Protein AF-A0A368FVY7-F1 (afdb_monomer_lite)

Foldseek 3Di:
DDDPDDDDPPDDPDPPVNVVVVVVVVVVVVLVVLQVPFDKDKWFWADPCNLVDLPLFFTATDDDPVRLPDQFSWKKKKWKFADPDFAPDWDKWKKWKFFQAPVSDTHDTQWIDIDTGRHIDIDITTGDSVVVSCCRPPGNTRGMDIAIDDPNDGRTDGNSRCPDPPDRRMMMITTD

Sequence (176 aa):
MGMEEPPKVDHIDIPPSAIEQMIEGMEEQDDKLDEDAAEKTFIMAVDPSDGFDRETLVARFPVSMTTMLRKVAKAYLHVYLYVEEALPEPETVEVVVHERRLNGDVGDAVATKTVTLQRSTKVVVPLKSSDVERWWRSDPILGLYVVAMLNGQNIAVHPQEDRHARHVSLFFSLFL

Secondary structure (DSSP, 8-state):
---SSPPP-S-----HHHHHHHHHHHHHHHHHHHHHHSPEEEEE-B-TTTTS-SSS--BB----HHHHTS--SEEEEEEEEP-SS--SS-EEEEEEEEEE-TTS-EEEEEEEEEEEESS-EEEEEEE-HHHHHHHHHTS--SEEEEEEEETTEE-BPPGGG--STTS--EEEEEE-

pLDDT: mean 86.57, std 13.44, range [45.56, 98.56]

Structure (mmCIF, N/CA/C/O backbone):
data_AF-A0A368FVY7-F1
#
_entry.id   AF-A0A368FVY7-F1
#
loop_
_atom_site.group_PDB
_atom_site.id
_atom_site.type_symbol
_atom_site.label_atom_id
_atom_site.label_alt_id
_atom_site.label_comp_id
_atom_site.label_asym_id
_atom_site.label_entity_id
_atom_site.label_seq_id
_atom_site.pdbx_PDB_ins_code
_atom_site.Cartn_x
_atom_site.Cartn_y
_atom_site.Cartn_z
_atom_site.occupancy
_atom_site.B_iso_or_equiv
_atom_site.auth_seq_id
_atom_site.auth_comp_id
_atom_site.auth_asym_id
_atom_site.auth_atom_id
_atom_site.pdbx_PDB_model_num
ATOM 1 N N . MET A 1 1 ? 47.005 2.605 7.605 1.00 49.72 1 MET A N 1
ATOM 2 C CA . MET A 1 1 ? 47.742 1.782 8.587 1.00 49.72 1 MET A CA 1
ATOM 3 C C . MET A 1 1 ? 49.180 1.677 8.109 1.00 49.72 1 MET A C 1
ATOM 5 O O . MET A 1 1 ? 49.373 1.329 6.954 1.00 49.72 1 MET A O 1
ATOM 9 N N . GLY A 1 2 ? 50.159 2.066 8.927 1.00 53.94 2 GLY A N 1
ATOM 10 C CA . GLY A 1 2 ? 51.579 1.962 8.579 1.00 53.94 2 GLY A CA 1
ATOM 11 C C . GLY A 1 2 ? 52.127 0.609 9.012 1.00 53.94 2 GLY A C 1
ATOM 12 O O . GLY A 1 2 ? 52.503 0.462 10.169 1.00 53.94 2 GLY A O 1
ATOM 13 N N . MET A 1 3 ? 52.121 -0.372 8.112 1.00 69.50 3 MET A N 1
ATOM 14 C CA . MET A 1 3 ? 52.785 -1.661 8.324 1.00 69.50 3 MET A CA 1
ATOM 15 C C . MET A 1 3 ? 53.871 -1.836 7.262 1.00 69.50 3 MET A C 1
ATOM 17 O O . MET A 1 3 ? 53.625 -1.546 6.092 1.00 69.50 3 MET A O 1
ATOM 21 N N . GLU A 1 4 ? 55.062 -2.269 7.681 1.00 71.31 4 GLU A N 1
ATOM 22 C CA . GLU A 1 4 ? 56.230 -2.437 6.801 1.00 71.31 4 GLU A CA 1
ATOM 23 C C . GLU A 1 4 ? 56.161 -3.716 5.953 1.00 71.31 4 GLU A C 1
ATOM 25 O O . GLU A 1 4 ? 56.689 -3.739 4.846 1.00 71.31 4 GLU A O 1
ATOM 30 N N . GLU A 1 5 ? 55.449 -4.747 6.414 1.00 73.00 5 GLU A N 1
ATOM 31 C CA . GLU A 1 5 ? 55.204 -5.979 5.660 1.00 73.00 5 GLU A CA 1
ATOM 32 C C . GLU A 1 5 ? 53.756 -6.457 5.866 1.00 73.00 5 GLU A C 1
ATOM 34 O O . GLU A 1 5 ? 53.184 -6.246 6.943 1.00 73.00 5 GLU A O 1
ATOM 39 N N . PRO A 1 6 ? 53.131 -7.082 4.848 1.00 71.38 6 PRO A N 1
ATOM 40 C CA . PRO A 1 6 ? 51.794 -7.642 4.985 1.00 71.38 6 PRO A CA 1
ATOM 41 C C . PRO A 1 6 ? 51.774 -8.775 6.027 1.00 71.38 6 PRO A C 1
ATOM 43 O O . PRO A 1 6 ? 52.750 -9.522 6.152 1.00 71.38 6 PRO A O 1
ATOM 46 N N . PRO A 1 7 ? 50.668 -8.934 6.777 1.00 70.38 7 PRO A N 1
ATOM 47 C CA . PRO A 1 7 ? 50.555 -9.983 7.780 1.00 70.38 7 PRO A CA 1
ATOM 48 C C . PRO A 1 7 ? 50.659 -11.369 7.131 1.00 70.38 7 PRO A C 1
ATOM 50 O O . PRO A 1 7 ? 50.081 -11.620 6.074 1.00 70.38 7 PRO A O 1
ATOM 53 N N . LYS A 1 8 ? 51.392 -12.278 7.779 1.00 70.31 8 LYS A N 1
ATOM 54 C CA . LYS A 1 8 ? 51.496 -13.680 7.354 1.00 70.31 8 LYS A CA 1
ATOM 55 C C . LYS A 1 8 ? 50.195 -14.410 7.686 1.00 70.31 8 LYS A C 1
ATOM 57 O O . LYS A 1 8 ? 49.789 -14.437 8.845 1.00 70.31 8 LYS A O 1
ATOM 62 N N . VAL A 1 9 ? 49.548 -14.979 6.671 1.00 65.88 9 VAL A N 1
ATOM 63 C CA . VAL A 1 9 ? 48.242 -15.648 6.782 1.00 65.88 9 VAL A CA 1
ATOM 64 C C . VAL A 1 9 ? 48.441 -17.155 6.654 1.00 65.88 9 VAL A C 1
ATOM 66 O O . VAL A 1 9 ? 48.134 -17.743 5.622 1.00 65.88 9 VAL A O 1
ATOM 69 N N . ASP A 1 10 ? 48.992 -17.773 7.695 1.00 67.94 10 ASP A N 1
ATOM 70 C CA . ASP A 1 10 ? 49.258 -19.217 7.679 1.00 67.94 10 ASP A CA 1
ATOM 71 C C . ASP A 1 10 ? 48.141 -20.002 8.393 1.00 67.94 10 ASP A C 1
ATOM 73 O O . ASP A 1 10 ? 47.784 -21.088 7.948 1.00 67.94 10 ASP A O 1
ATOM 77 N N . HIS A 1 11 ? 47.514 -19.421 9.428 1.00 58.50 11 HIS A N 1
ATOM 78 C CA . HIS A 1 11 ? 46.314 -19.943 10.094 1.00 58.50 11 HIS A CA 1
ATOM 79 C C . HIS A 1 11 ? 45.489 -18.801 10.708 1.00 58.50 11 HIS A C 1
ATOM 81 O O . HIS A 1 11 ? 46.031 -17.924 11.379 1.00 58.50 11 HIS A O 1
ATOM 87 N N . ILE A 1 12 ? 44.177 -18.806 10.463 1.00 65.56 12 ILE A N 1
ATOM 88 C CA . ILE A 1 12 ? 43.223 -17.832 11.002 1.00 65.56 12 ILE A CA 1
ATOM 89 C C . ILE A 1 12 ? 42.384 -18.545 12.072 1.00 65.56 12 ILE A C 1
ATOM 91 O O . ILE A 1 12 ? 41.469 -19.294 11.737 1.00 65.56 12 ILE A O 1
ATOM 95 N N . ASP A 1 13 ? 42.685 -18.307 13.350 1.00 68.75 13 ASP A N 1
ATOM 96 C CA . ASP A 1 13 ? 41.908 -18.815 14.494 1.00 68.75 13 ASP A CA 1
ATOM 97 C C . ASP A 1 13 ? 40.683 -17.923 14.761 1.00 68.75 13 ASP A C 1
ATOM 99 O O . ASP A 1 13 ? 40.528 -17.337 15.834 1.00 68.75 13 ASP A O 1
ATOM 103 N N . ILE A 1 14 ? 39.815 -17.767 13.759 1.00 69.06 14 ILE A N 1
ATOM 104 C CA . ILE A 1 14 ? 38.541 -17.058 13.924 1.00 69.06 14 ILE A CA 1
ATOM 105 C C . ILE A 1 14 ? 37.423 -18.105 13.975 1.00 69.06 14 ILE A C 1
ATOM 107 O O . ILE A 1 14 ? 37.266 -18.874 13.023 1.00 69.06 14 ILE A O 1
ATOM 111 N N . PRO A 1 15 ? 36.636 -18.170 15.066 1.00 77.88 15 PRO A N 1
ATOM 112 C CA . PRO A 1 15 ? 35.517 -19.096 15.141 1.00 77.88 15 PRO A CA 1
ATOM 113 C C . PRO A 1 15 ? 34.460 -18.725 14.086 1.00 77.88 15 PRO A C 1
ATOM 115 O O . PRO A 1 15 ? 34.217 -17.534 13.879 1.00 77.88 15 PRO A O 1
ATOM 118 N N . PRO A 1 16 ? 33.783 -19.702 13.455 1.00 76.19 16 PRO A N 1
ATOM 119 C CA . PRO A 1 16 ? 32.805 -19.438 12.394 1.00 76.19 16 PRO A CA 1
ATOM 120 C C . PRO A 1 16 ? 31.732 -18.405 12.771 1.00 76.19 16 PRO A C 1
ATOM 122 O O . PRO A 1 16 ? 31.417 -17.528 11.976 1.00 76.19 16 PRO A O 1
ATOM 125 N N . SER A 1 17 ? 31.265 -18.422 14.022 1.00 76.31 17 SER A N 1
ATOM 126 C CA . SER A 1 17 ? 30.283 -17.460 14.537 1.00 76.31 17 SER A CA 1
ATOM 127 C C . SER A 1 17 ? 30.789 -16.014 14.574 1.00 76.31 17 SER A C 1
ATOM 129 O O . SER A 1 17 ? 30.001 -15.084 14.455 1.00 76.31 17 SER A O 1
ATOM 131 N N . ALA A 1 18 ? 32.095 -15.799 14.757 1.00 77.00 18 ALA A N 1
ATOM 132 C CA . ALA A 1 18 ? 32.674 -14.458 14.705 1.00 77.00 18 ALA A CA 1
ATOM 133 C C . ALA A 1 18 ? 32.793 -13.961 13.259 1.00 77.00 18 ALA A C 1
ATOM 135 O O . ALA A 1 18 ? 32.629 -12.771 13.020 1.00 77.00 18 ALA A O 1
ATOM 136 N N . ILE A 1 19 ? 33.020 -14.860 12.294 1.00 76.94 19 ILE A N 1
ATOM 137 C CA . ILE A 1 19 ? 33.000 -14.517 10.866 1.00 76.94 19 ILE A CA 1
ATOM 138 C C . ILE A 1 19 ? 31.584 -14.099 10.455 1.00 76.94 19 ILE A C 1
ATOM 140 O O . ILE A 1 19 ? 31.423 -13.060 9.826 1.00 76.94 19 ILE A O 1
ATOM 144 N N . GLU A 1 20 ? 30.565 -14.862 10.860 1.00 74.06 20 GLU A N 1
ATOM 145 C CA . GLU A 1 20 ? 29.155 -14.546 10.590 1.00 74.06 20 GLU A CA 1
ATOM 146 C C . GLU A 1 20 ? 28.754 -13.181 11.166 1.00 74.06 20 GLU A C 1
ATOM 148 O O . GLU A 1 20 ? 28.239 -12.347 10.431 1.00 74.06 20 GLU A O 1
ATOM 153 N N . GLN A 1 21 ? 29.086 -12.901 12.431 1.00 72.12 21 GLN A N 1
ATOM 154 C CA . GLN A 1 21 ? 28.804 -11.602 13.059 1.00 72.12 21 GLN A CA 1
ATOM 155 C C . GLN A 1 21 ? 29.534 -10.432 12.387 1.00 72.12 21 GLN A C 1
ATOM 157 O O . GLN A 1 21 ? 29.014 -9.319 12.342 1.00 72.12 21 GLN A O 1
ATOM 162 N N . MET A 1 22 ? 30.752 -10.657 11.884 1.00 72.56 22 MET A N 1
ATOM 163 C CA . MET A 1 22 ? 31.496 -9.630 11.153 1.00 72.56 22 MET A CA 1
ATOM 164 C C . MET A 1 22 ? 30.875 -9.354 9.783 1.00 72.56 22 MET A C 1
ATOM 166 O O . MET A 1 22 ? 30.788 -8.194 9.400 1.00 72.56 22 MET A O 1
ATOM 170 N N . ILE A 1 23 ? 30.429 -10.392 9.069 1.00 74.75 23 ILE A N 1
ATOM 171 C CA . ILE A 1 23 ? 29.732 -10.242 7.785 1.00 74.75 23 ILE A CA 1
ATOM 172 C C . ILE A 1 23 ? 28.396 -9.523 7.996 1.00 74.75 23 ILE A C 1
ATOM 174 O O . ILE A 1 23 ? 28.154 -8.517 7.342 1.00 74.75 23 ILE A O 1
ATOM 178 N N . GLU A 1 24 ? 27.586 -9.970 8.959 1.00 70.69 24 GLU A N 1
ATOM 179 C CA . GLU A 1 24 ? 26.294 -9.354 9.296 1.00 70.69 24 GLU A CA 1
ATOM 180 C C . GLU A 1 24 ? 26.468 -7.880 9.701 1.00 70.69 24 GLU A C 1
ATOM 182 O O . GLU A 1 24 ? 25.770 -7.004 9.199 1.00 70.69 24 GLU A O 1
ATOM 187 N N . GLY A 1 25 ? 27.476 -7.567 10.523 1.00 64.50 25 GLY A N 1
ATOM 188 C CA . GLY A 1 25 ? 27.785 -6.186 10.901 1.00 64.50 25 GLY A CA 1
ATOM 189 C C . GLY A 1 25 ? 28.263 -5.303 9.740 1.00 64.50 25 GLY A C 1
ATOM 190 O O . GLY A 1 25 ? 28.040 -4.093 9.772 1.00 64.50 25 GLY A O 1
ATOM 191 N N . MET A 1 26 ? 28.907 -5.878 8.719 1.00 65.62 26 MET A N 1
ATOM 192 C CA . MET A 1 26 ? 29.295 -5.159 7.498 1.00 65.62 26 MET A CA 1
ATOM 193 C C . MET A 1 26 ? 28.092 -4.939 6.576 1.00 65.62 26 MET A C 1
ATOM 195 O O . MET A 1 26 ? 27.931 -3.833 6.072 1.00 65.62 26 MET A O 1
ATOM 199 N N . GLU A 1 27 ? 27.217 -5.935 6.421 1.00 64.00 27 GLU A N 1
ATOM 200 C CA . GLU A 1 27 ? 25.963 -5.810 5.666 1.00 64.00 27 GLU A CA 1
ATOM 201 C C . GLU A 1 27 ? 25.045 -4.739 6.277 1.00 64.00 27 GLU A C 1
ATOM 203 O O . GLU A 1 27 ? 24.553 -3.871 5.561 1.00 64.00 27 GLU A O 1
ATOM 208 N N . GLU A 1 28 ? 24.889 -4.710 7.607 1.00 61.22 28 GLU A N 1
ATOM 209 C CA . GLU A 1 28 ? 24.117 -3.666 8.298 1.00 61.22 28 GLU A CA 1
ATOM 210 C C . GLU A 1 28 ? 24.711 -2.256 8.129 1.00 61.22 28 GLU A C 1
ATOM 212 O O . GLU A 1 28 ? 23.984 -1.255 8.156 1.00 61.22 28 GLU A O 1
ATOM 217 N N . GLN A 1 29 ? 26.038 -2.151 8.014 1.00 56.69 29 GLN A N 1
ATOM 218 C CA . GLN A 1 29 ? 26.734 -0.878 7.851 1.00 56.69 29 GLN A CA 1
ATOM 219 C C . GLN A 1 29 ? 26.663 -0.377 6.402 1.00 56.69 29 GLN A C 1
ATOM 221 O O . GLN A 1 29 ? 26.421 0.814 6.197 1.00 56.69 29 GLN A O 1
ATOM 226 N N . ASP A 1 30 ? 26.802 -1.271 5.424 1.00 60.12 30 ASP A N 1
ATOM 227 C CA . ASP A 1 30 ? 26.613 -0.975 4.001 1.00 60.12 30 ASP A CA 1
ATOM 228 C C . ASP A 1 30 ? 25.154 -0.588 3.709 1.00 60.12 30 ASP A C 1
ATOM 230 O O . ASP A 1 30 ? 24.913 0.439 3.077 1.00 60.12 30 ASP A O 1
ATOM 234 N N . ASP A 1 31 ? 24.174 -1.298 4.278 1.00 60.34 31 ASP A N 1
ATOM 235 C CA . ASP A 1 31 ? 22.747 -0.964 4.152 1.00 60.34 31 ASP A CA 1
ATOM 236 C C . ASP A 1 31 ? 22.411 0.437 4.689 1.00 60.34 31 ASP A C 1
ATOM 238 O O . ASP A 1 31 ? 21.510 1.106 4.170 1.00 60.34 31 ASP A O 1
ATOM 242 N N . LYS A 1 32 ? 23.109 0.888 5.740 1.00 60.66 32 LYS A N 1
ATOM 243 C CA . LYS A 1 32 ? 22.962 2.245 6.294 1.00 60.66 32 LYS A CA 1
ATOM 244 C C . LYS A 1 32 ? 23.645 3.303 5.434 1.00 60.66 32 LYS A C 1
ATOM 246 O O . LYS A 1 32 ? 23.095 4.387 5.262 1.00 60.66 32 LYS A O 1
ATOM 251 N N . LEU A 1 33 ? 24.825 3.002 4.895 1.00 58.69 33 LEU A N 1
ATOM 252 C CA . LEU A 1 33 ? 25.537 3.904 3.988 1.00 58.69 33 LEU A CA 1
ATOM 253 C C . LEU A 1 33 ? 24.756 4.111 2.681 1.00 58.69 33 LEU A C 1
ATOM 255 O O . LEU A 1 33 ? 24.666 5.240 2.196 1.00 58.69 33 LEU A O 1
ATOM 259 N N . ASP A 1 34 ? 24.135 3.052 2.162 1.00 61.69 34 ASP A N 1
ATOM 260 C CA . ASP A 1 34 ? 23.260 3.112 0.991 1.00 61.69 34 ASP A CA 1
ATOM 261 C C . ASP A 1 34 ? 21.961 3.888 1.281 1.00 61.69 34 ASP A C 1
ATOM 263 O O . ASP A 1 34 ? 21.486 4.633 0.421 1.00 61.69 34 ASP A O 1
ATOM 267 N N . GLU A 1 35 ? 21.396 3.785 2.492 1.00 60.16 35 GLU A N 1
ATOM 268 C CA . GLU A 1 35 ? 20.242 4.600 2.909 1.00 60.16 35 GLU A CA 1
ATOM 269 C C . GLU A 1 35 ? 20.558 6.098 2.973 1.00 60.16 35 GLU A C 1
ATOM 271 O O . GLU A 1 35 ? 19.748 6.906 2.513 1.00 60.16 35 GLU A O 1
ATOM 276 N N . ASP A 1 36 ? 21.717 6.470 3.520 1.00 60.72 36 ASP A N 1
ATOM 277 C CA . ASP A 1 36 ? 22.126 7.872 3.671 1.00 60.72 36 ASP A CA 1
ATOM 278 C C . ASP A 1 36 ? 22.473 8.532 2.322 1.00 60.72 36 ASP A C 1
ATOM 280 O O . ASP A 1 36 ? 22.383 9.756 2.181 1.00 60.72 36 ASP A O 1
ATOM 284 N N . ALA A 1 37 ? 22.844 7.734 1.315 1.00 68.50 37 ALA A N 1
ATOM 285 C CA . ALA A 1 37 ? 23.147 8.199 -0.037 1.00 68.50 37 ALA A CA 1
ATOM 286 C C . ALA A 1 37 ? 21.935 8.191 -0.991 1.00 68.50 37 ALA A C 1
ATOM 288 O O . ALA A 1 37 ? 21.967 8.879 -2.017 1.00 68.50 37 ALA A O 1
ATOM 289 N N . ALA A 1 38 ? 20.880 7.429 -0.685 1.00 75.50 38 ALA A N 1
ATOM 290 C CA . ALA A 1 38 ? 19.732 7.253 -1.570 1.00 75.50 38 ALA A CA 1
ATOM 291 C C . ALA A 1 38 ? 18.785 8.464 -1.576 1.00 75.50 38 ALA A C 1
ATOM 293 O O . ALA A 1 38 ? 18.433 9.043 -0.544 1.00 75.50 38 ALA A O 1
ATOM 294 N N . GLU A 1 39 ? 18.287 8.823 -2.760 1.00 86.75 39 GLU A N 1
ATOM 295 C CA . GLU A 1 39 ? 17.299 9.892 -2.883 1.00 86.75 39 GLU A CA 1
ATOM 296 C C . GLU A 1 39 ? 15.922 9.385 -2.456 1.00 86.75 39 GLU A C 1
ATOM 298 O O . GLU A 1 39 ? 15.399 8.410 -3.003 1.00 86.75 39 GLU A O 1
ATOM 303 N N . LYS A 1 40 ? 15.285 10.094 -1.519 1.00 91.75 40 LYS A N 1
ATOM 304 C CA . LYS A 1 40 ? 13.935 9.758 -1.074 1.00 91.75 40 LYS A CA 1
ATOM 305 C C . LYS A 1 40 ? 12.868 10.443 -1.926 1.00 91.75 40 LYS A C 1
ATOM 307 O O . LYS A 1 40 ? 12.718 11.661 -1.884 1.00 91.75 40 LYS A O 1
ATOM 312 N N . THR A 1 41 ? 12.063 9.652 -2.631 1.00 91.56 41 THR A N 1
ATOM 313 C CA . THR A 1 41 ? 10.938 10.127 -3.453 1.00 91.56 41 THR A CA 1
ATOM 314 C C . THR A 1 41 ? 9.596 9.714 -2.850 1.00 91.56 41 THR A C 1
ATOM 316 O O . THR A 1 41 ? 9.438 8.586 -2.385 1.00 91.56 41 THR A O 1
ATOM 319 N N . PHE A 1 42 ? 8.606 10.610 -2.894 1.00 93.62 42 PHE A N 1
ATOM 320 C CA . PHE A 1 42 ? 7.231 10.330 -2.472 1.00 93.62 42 PHE A CA 1
ATOM 321 C C . PHE A 1 42 ? 6.278 10.358 -3.669 1.00 93.62 42 PHE A C 1
ATOM 323 O O . PHE A 1 42 ? 6.307 11.307 -4.449 1.00 93.62 42 PHE A O 1
ATOM 330 N N . ILE A 1 43 ? 5.425 9.338 -3.808 1.00 93.94 43 ILE A N 1
ATOM 331 C CA . ILE A 1 43 ? 4.459 9.232 -4.915 1.00 93.94 43 ILE A CA 1
ATOM 332 C C . ILE A 1 43 ? 3.065 9.015 -4.351 1.00 93.94 43 ILE A C 1
ATOM 334 O O . ILE A 1 43 ? 2.796 7.995 -3.720 1.00 93.94 43 ILE A O 1
ATOM 338 N N . MET A 1 44 ? 2.176 9.961 -4.617 1.00 93.62 44 MET A N 1
ATOM 339 C CA . MET A 1 44 ? 0.799 9.938 -4.133 1.00 93.62 44 MET A CA 1
ATOM 340 C C . MET A 1 44 ? -0.039 8.968 -4.957 1.00 93.62 44 MET A C 1
ATOM 342 O O . MET A 1 44 ? 0.081 8.942 -6.184 1.00 93.62 44 MET A O 1
ATOM 346 N N . ALA A 1 45 ? -0.893 8.192 -4.293 1.00 94.25 45 ALA A N 1
ATOM 347 C CA . ALA A 1 45 ? -1.894 7.414 -4.998 1.00 94.25 45 ALA A CA 1
ATOM 348 C C . ALA A 1 45 ? -2.963 8.333 -5.600 1.00 94.25 45 ALA A C 1
ATOM 350 O O . ALA A 1 45 ? -3.324 9.356 -5.017 1.00 94.25 45 ALA A O 1
ATOM 351 N N . VAL A 1 46 ? -3.491 7.935 -6.751 1.00 92.88 46 VAL A N 1
ATOM 352 C CA . VAL A 1 46 ? -4.612 8.589 -7.429 1.00 92.88 46 VAL A CA 1
ATOM 353 C C . VAL A 1 46 ? -5.686 7.563 -7.765 1.00 92.88 46 VAL A C 1
ATOM 355 O O . VAL A 1 46 ? -5.388 6.376 -7.936 1.00 92.88 46 VAL A O 1
ATOM 358 N N . ASP A 1 47 ? -6.925 8.032 -7.887 1.00 91.88 47 ASP A N 1
ATOM 359 C CA . ASP A 1 47 ? -8.016 7.247 -8.455 1.00 91.88 47 ASP A CA 1
ATOM 360 C C . ASP A 1 47 ? -7.839 7.188 -9.984 1.00 91.88 47 ASP A C 1
ATOM 362 O O . ASP A 1 47 ? -7.932 8.226 -10.646 1.00 91.88 47 ASP A O 1
ATOM 366 N N . PRO A 1 48 ? -7.563 6.014 -10.585 1.00 91.06 48 PRO A N 1
ATOM 367 C CA . PRO A 1 48 ? -7.419 5.898 -12.033 1.00 91.06 48 PRO A CA 1
ATOM 368 C C . PRO A 1 48 ? -8.723 6.154 -12.795 1.00 91.06 48 PRO A C 1
ATOM 370 O O . PRO A 1 48 ? -8.658 6.366 -14.005 1.00 91.06 48 PRO A O 1
ATOM 373 N N . SER A 1 49 ? -9.875 6.111 -12.120 1.00 88.94 49 SER A N 1
ATOM 374 C CA . SER A 1 49 ? -11.190 6.340 -12.710 1.00 88.94 49 SER A CA 1
ATOM 375 C C . SER A 1 49 ? -11.678 7.781 -12.578 1.00 88.94 49 SER A C 1
ATOM 377 O O . SER A 1 49 ? -12.754 8.069 -13.081 1.00 88.94 49 SER A O 1
ATOM 379 N N . ASP A 1 50 ? -10.944 8.674 -11.906 1.00 84.44 50 ASP A N 1
ATOM 380 C CA . ASP A 1 50 ? -11.372 10.063 -11.651 1.00 84.44 50 ASP A CA 1
ATOM 381 C C . ASP A 1 50 ? -12.813 10.165 -11.091 1.00 84.44 50 ASP A C 1
ATOM 383 O O . ASP A 1 50 ? -13.619 11.016 -11.471 1.00 84.44 50 ASP A O 1
ATOM 387 N N . GLY A 1 51 ? -13.173 9.229 -10.208 1.00 82.69 51 GLY A N 1
ATOM 388 C CA . GLY A 1 51 ? -14.473 9.131 -9.557 1.00 82.69 51 GLY A CA 1
ATOM 389 C C . GLY A 1 51 ? -15.588 8.478 -10.378 1.00 82.69 51 GLY A C 1
ATOM 390 O O . GLY A 1 51 ? -16.705 8.377 -9.856 1.00 82.69 51 GLY A O 1
ATOM 391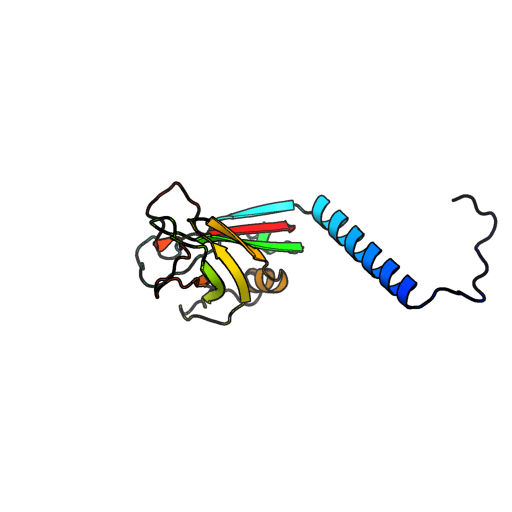 N N . PHE A 1 52 ? -15.324 8.043 -11.618 1.00 84.12 52 PHE A N 1
ATOM 392 C CA . PHE A 1 52 ? -16.304 7.356 -12.470 1.00 84.12 52 PHE A CA 1
ATOM 393 C C . PHE A 1 52 ? -16.586 5.914 -12.025 1.00 84.12 52 PHE A C 1
ATOM 395 O O . PHE A 1 52 ? -17.692 5.427 -12.255 1.00 84.12 52 PHE A O 1
ATOM 402 N N . ASP A 1 53 ? -15.630 5.251 -11.370 1.00 84.44 53 ASP A N 1
ATOM 403 C CA . ASP A 1 53 ? -15.794 3.920 -10.782 1.00 84.44 53 ASP A CA 1
ATOM 404 C C . ASP A 1 53 ? -15.398 3.951 -9.302 1.00 84.44 53 ASP A C 1
ATOM 406 O O . ASP A 1 53 ? -14.226 4.019 -8.936 1.00 84.44 53 ASP A O 1
ATOM 410 N N . ARG A 1 54 ? -16.414 3.914 -8.437 1.00 80.31 54 ARG A N 1
ATOM 411 C CA . ARG A 1 54 ? -16.237 3.936 -6.979 1.00 80.31 54 ARG A CA 1
ATOM 412 C C . ARG A 1 54 ? -16.259 2.549 -6.350 1.00 80.31 54 ARG A C 1
ATOM 414 O O . ARG A 1 54 ? -16.010 2.439 -5.155 1.00 80.31 54 ARG A O 1
ATOM 421 N N . GLU A 1 55 ? -16.605 1.520 -7.115 1.00 84.44 55 GLU A N 1
ATOM 422 C CA . GLU A 1 55 ? -16.719 0.151 -6.609 1.00 84.44 55 GLU A CA 1
ATOM 423 C C . GLU A 1 55 ? -15.385 -0.584 -6.753 1.00 84.44 55 GLU A C 1
ATOM 425 O O . GLU A 1 55 ? -14.984 -1.352 -5.874 1.00 84.44 55 GLU A O 1
ATOM 430 N N . THR A 1 56 ? -14.650 -0.301 -7.828 1.00 87.62 56 THR A N 1
ATOM 431 C CA . THR A 1 56 ? -13.312 -0.850 -8.037 1.00 87.62 56 THR A CA 1
ATOM 432 C C . THR A 1 56 ? -12.278 -0.052 -7.249 1.00 87.62 56 THR A C 1
ATOM 434 O O . THR A 1 56 ? -11.675 0.896 -7.746 1.00 87.62 56 THR A O 1
ATOM 437 N N . LEU A 1 57 ? -12.026 -0.465 -6.008 1.00 91.81 57 LEU A N 1
ATOM 438 C CA . LEU A 1 57 ? -10.974 0.128 -5.182 1.00 91.81 57 LEU A CA 1
ATOM 439 C C . LEU A 1 57 ? -9.583 -0.179 -5.754 1.00 91.81 57 LEU A C 1
ATOM 441 O O . LEU A 1 57 ? -9.139 -1.333 -5.786 1.00 91.81 57 LEU A O 1
ATOM 445 N N . VAL A 1 58 ? -8.874 0.864 -6.188 1.00 94.50 58 VAL A N 1
ATOM 446 C CA . VAL A 1 58 ? -7.517 0.750 -6.731 1.00 94.50 58 VAL A CA 1
ATOM 447 C C . VAL A 1 58 ? -6.726 2.044 -6.544 1.00 94.50 58 VA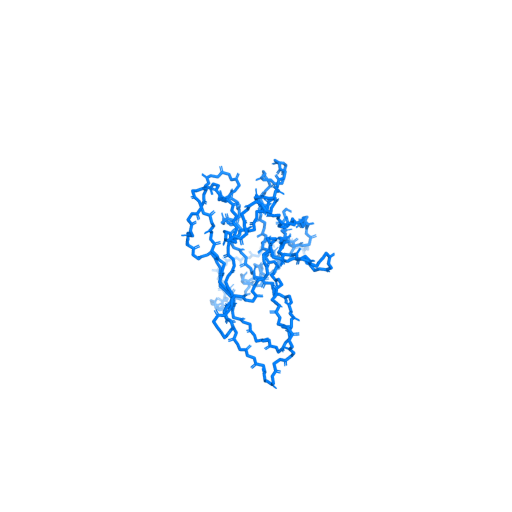L A C 1
ATOM 449 O O . VAL A 1 58 ? -7.143 3.129 -6.935 1.00 94.50 58 VAL A O 1
ATOM 452 N N . ALA A 1 59 ? -5.531 1.921 -5.980 1.00 95.12 59 ALA A N 1
ATOM 453 C CA . ALA A 1 59 ? -4.582 3.011 -5.832 1.00 95.12 59 ALA A CA 1
ATOM 454 C C . ALA A 1 59 ? -3.551 2.966 -6.961 1.00 95.12 59 ALA A C 1
ATOM 456 O O . ALA A 1 59 ? -2.679 2.094 -6.978 1.00 95.12 59 ALA A O 1
ATOM 457 N N . ARG A 1 60 ? -3.636 3.903 -7.909 1.00 95.06 60 ARG A N 1
ATOM 458 C CA . ARG A 1 60 ? -2.650 4.037 -8.989 1.00 95.06 60 ARG A CA 1
ATOM 459 C C . ARG A 1 60 ? -1.545 5.003 -8.577 1.00 95.06 60 ARG A C 1
ATOM 461 O O . ARG A 1 60 ? -1.822 6.051 -8.009 1.00 95.06 60 ARG A O 1
ATOM 468 N N . PHE A 1 61 ? -0.301 4.697 -8.934 1.00 95.00 61 PHE A N 1
ATOM 469 C CA . PHE A 1 61 ? 0.863 5.523 -8.605 1.00 95.00 61 PHE A CA 1
ATOM 470 C C . PHE A 1 61 ? 1.502 6.053 -9.894 1.00 95.00 61 PHE A C 1
ATOM 472 O O . PHE A 1 61 ? 2.206 5.306 -10.574 1.00 95.00 61 PHE A O 1
ATOM 479 N N . PRO A 1 62 ? 1.228 7.306 -10.296 1.00 92.50 62 PRO A N 1
ATOM 480 C CA . PRO A 1 62 ? 1.825 7.887 -11.490 1.00 92.50 62 PRO A CA 1
ATOM 481 C C . PRO A 1 62 ? 3.299 8.212 -11.230 1.00 92.50 62 PRO A C 1
ATOM 483 O O . PRO A 1 62 ? 3.630 9.025 -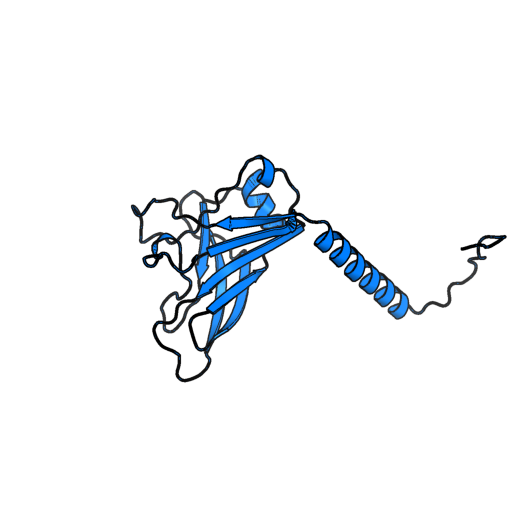10.370 1.00 92.50 62 PRO A O 1
ATOM 486 N N . VAL A 1 63 ? 4.186 7.574 -11.990 1.00 90.75 63 VAL A N 1
ATOM 487 C CA . VAL A 1 63 ? 5.641 7.723 -11.869 1.00 90.75 63 VAL A CA 1
ATOM 488 C C . VAL A 1 63 ? 6.193 8.323 -13.160 1.00 90.75 63 VAL A C 1
ATOM 490 O O . VAL A 1 63 ? 5.686 8.039 -14.244 1.00 90.75 63 VAL A O 1
ATOM 493 N N . SER A 1 64 ? 7.206 9.185 -13.073 1.00 89.44 64 SER A N 1
ATOM 494 C CA . SER A 1 64 ? 7.885 9.714 -14.261 1.00 89.44 64 SER A CA 1
ATOM 495 C C . SER A 1 64 ? 8.802 8.653 -14.882 1.00 89.44 64 SER A C 1
ATOM 497 O O . SER A 1 64 ? 9.304 7.767 -14.189 1.00 89.44 64 SER A O 1
ATOM 499 N N . MET A 1 65 ? 9.099 8.768 -16.181 1.00 88.50 65 MET A N 1
ATOM 500 C CA . MET A 1 65 ? 10.070 7.870 -16.825 1.00 88.50 65 MET A CA 1
ATOM 501 C C . MET A 1 65 ? 11.444 7.908 -16.144 1.00 88.50 65 MET A C 1
ATOM 503 O O . MET A 1 65 ? 12.094 6.876 -16.026 1.00 88.50 65 MET A O 1
ATOM 507 N N . THR A 1 66 ? 11.884 9.078 -15.670 1.00 87.38 66 THR A N 1
ATOM 508 C CA . THR A 1 66 ? 13.174 9.214 -14.982 1.00 87.38 66 THR A CA 1
ATOM 509 C C . THR A 1 66 ? 13.213 8.403 -13.692 1.00 87.38 66 THR A C 1
ATOM 511 O O . THR A 1 66 ? 14.196 7.711 -13.450 1.00 87.38 66 THR A O 1
ATOM 514 N N . THR A 1 67 ? 12.139 8.419 -12.900 1.00 88.12 67 THR A N 1
ATOM 515 C CA . THR A 1 67 ? 12.034 7.617 -11.676 1.00 88.12 67 THR A CA 1
ATOM 516 C C . THR A 1 67 ? 11.933 6.122 -11.983 1.00 88.12 67 THR A C 1
ATOM 518 O O . THR A 1 67 ? 12.607 5.333 -11.329 1.00 88.12 67 THR A O 1
ATOM 521 N N . MET A 1 68 ? 11.181 5.718 -13.016 1.00 89.00 68 MET A N 1
ATOM 522 C CA . MET A 1 68 ? 11.055 4.299 -13.394 1.00 89.00 68 MET A CA 1
ATOM 523 C C . MET A 1 68 ? 12.388 3.652 -13.806 1.00 89.00 68 MET A C 1
ATOM 525 O O . MET A 1 68 ? 12.576 2.443 -13.649 1.00 89.00 68 MET A O 1
ATOM 529 N N . LEU A 1 69 ? 13.327 4.439 -14.340 1.00 89.31 69 LEU A N 1
ATOM 530 C CA . LEU A 1 69 ? 14.642 3.957 -14.778 1.00 89.31 69 LEU A CA 1
ATOM 531 C C . LEU A 1 69 ? 15.658 3.810 -13.635 1.00 89.31 69 LEU A C 1
ATOM 533 O O . LEU A 1 69 ? 16.702 3.195 -13.838 1.00 89.31 69 LEU A O 1
ATOM 537 N N . ARG A 1 70 ? 15.371 4.340 -12.441 1.00 91.44 70 ARG A N 1
ATOM 538 C CA . ARG A 1 70 ? 16.268 4.243 -11.281 1.00 91.44 70 ARG A CA 1
ATOM 539 C C . ARG A 1 70 ? 16.078 2.938 -10.525 1.00 91.44 70 ARG A C 1
ATOM 541 O O . ARG A 1 70 ? 14.968 2.415 -10.449 1.00 91.44 70 ARG A O 1
ATOM 548 N N . LYS A 1 71 ? 17.165 2.413 -9.963 1.00 92.38 71 LYS A N 1
ATOM 549 C CA . LYS A 1 71 ? 17.115 1.255 -9.065 1.00 92.38 71 LYS A CA 1
ATOM 550 C C . LYS A 1 71 ? 16.363 1.646 -7.793 1.00 92.38 71 LYS A C 1
ATOM 552 O O . LYS A 1 71 ? 16.590 2.724 -7.262 1.00 92.38 71 LYS A O 1
ATOM 557 N N . VAL A 1 72 ? 15.483 0.779 -7.313 1.00 94.06 72 VAL A N 1
ATOM 558 C CA . VAL A 1 72 ? 14.782 0.963 -6.044 1.00 94.06 72 VAL A CA 1
ATOM 559 C C . VAL A 1 72 ? 15.590 0.247 -4.967 1.00 94.06 72 VAL A C 1
ATOM 561 O O . VAL A 1 72 ? 15.702 -0.975 -4.974 1.00 94.06 72 VAL A O 1
ATOM 564 N N . ALA A 1 73 ? 16.173 1.000 -4.038 1.00 92.94 73 ALA A N 1
ATOM 565 C CA . ALA A 1 73 ? 16.852 0.434 -2.878 1.00 92.94 73 ALA A CA 1
ATOM 566 C C . ALA A 1 73 ? 15.819 -0.100 -1.880 1.00 92.94 73 ALA A C 1
ATOM 568 O O . ALA A 1 73 ? 15.796 -1.292 -1.574 1.00 92.94 73 ALA A O 1
ATOM 569 N N . LYS A 1 74 ? 14.893 0.763 -1.441 1.00 95.31 74 LYS A N 1
ATOM 570 C CA . LYS A 1 74 ? 13.826 0.421 -0.486 1.00 95.31 74 LYS A CA 1
ATOM 571 C C . LYS A 1 74 ? 12.502 1.039 -0.911 1.00 95.31 74 LYS A C 1
ATOM 573 O O . LYS A 1 74 ? 12.463 2.152 -1.439 1.00 95.31 74 LYS A O 1
ATOM 578 N N . ALA A 1 75 ? 11.408 0.336 -0.638 1.00 96.88 75 ALA A N 1
ATOM 579 C CA . ALA A 1 75 ? 10.064 0.796 -0.945 1.00 96.88 75 ALA A CA 1
ATOM 580 C C . ALA A 1 75 ? 9.113 0.564 0.225 1.00 96.88 75 ALA A C 1
ATOM 582 O O . ALA A 1 75 ? 9.065 -0.514 0.818 1.00 96.88 75 ALA A O 1
ATOM 583 N N . TYR A 1 76 ? 8.309 1.579 0.523 1.00 97.81 76 TYR A N 1
ATOM 584 C CA . TYR A 1 76 ? 7.282 1.499 1.550 1.00 97.81 76 TYR A CA 1
ATOM 585 C C . TYR A 1 76 ? 5.975 2.082 1.040 1.00 97.81 76 TYR A C 1
ATOM 587 O O . TYR A 1 76 ? 5.950 3.193 0.505 1.00 97.81 76 TYR A O 1
ATOM 595 N N . LEU A 1 77 ? 4.886 1.359 1.272 1.00 98.31 77 LEU A N 1
ATOM 596 C CA . LEU A 1 77 ? 3.532 1.850 1.095 1.00 98.31 77 LEU A CA 1
ATOM 597 C C . LEU A 1 77 ? 3.011 2.385 2.426 1.00 98.31 77 LEU A C 1
ATOM 599 O O . LEU A 1 77 ? 2.981 1.680 3.432 1.00 98.31 77 LEU A O 1
ATOM 603 N N . HIS A 1 78 ? 2.581 3.637 2.429 1.00 97.44 78 HIS A N 1
ATOM 604 C CA . HIS A 1 78 ? 1.908 4.247 3.565 1.00 97.44 78 HIS A CA 1
ATOM 605 C C . HIS A 1 78 ? 0.407 4.127 3.358 1.00 97.44 78 HIS A C 1
ATOM 607 O O . HIS A 1 78 ? -0.100 4.618 2.354 1.00 97.44 78 HIS A O 1
ATOM 613 N N . VAL A 1 79 ? -0.277 3.498 4.309 1.00 96.31 79 VAL A N 1
ATOM 614 C CA . VAL A 1 79 ? -1.715 3.212 4.284 1.00 96.31 79 VAL A CA 1
ATOM 615 C C . VAL A 1 79 ? -2.377 3.943 5.441 1.00 96.31 79 VAL A C 1
ATOM 617 O O . VAL A 1 79 ? -1.971 3.772 6.593 1.00 96.31 79 VAL A O 1
ATOM 620 N N . TYR A 1 80 ? -3.392 4.751 5.160 1.00 95.56 80 TYR A N 1
ATOM 621 C CA . TYR A 1 80 ? -4.260 5.286 6.200 1.00 95.56 80 TYR A CA 1
ATOM 622 C C . TYR A 1 80 ? -5.381 4.290 6.510 1.00 95.56 80 TYR A C 1
ATOM 624 O O . TYR A 1 80 ? -6.145 3.906 5.626 1.00 95.56 80 TYR A O 1
ATOM 632 N N . LEU A 1 81 ? -5.453 3.870 7.771 1.00 95.31 81 LEU A N 1
ATOM 633 C CA . LEU A 1 81 ? -6.541 3.064 8.306 1.00 95.31 81 LEU A CA 1
ATOM 634 C C . LEU A 1 81 ? -7.501 3.991 9.044 1.00 95.31 81 LEU A C 1
ATOM 636 O O . LEU A 1 81 ? -7.092 4.661 9.998 1.00 95.31 81 LEU A O 1
ATOM 640 N N . TYR A 1 82 ? -8.753 4.037 8.603 1.00 93.69 82 TYR A N 1
ATOM 641 C CA . TYR A 1 82 ? -9.784 4.885 9.185 1.00 93.69 82 TYR A CA 1
ATOM 642 C C . TYR A 1 82 ? -10.710 4.087 10.100 1.00 93.69 82 TYR A C 1
ATOM 644 O O . TYR A 1 82 ? -11.311 3.097 9.696 1.00 93.69 82 TYR A O 1
ATOM 652 N N . VAL A 1 83 ? -10.856 4.564 11.331 1.00 92.81 83 VAL A N 1
ATOM 653 C CA . VAL A 1 83 ? -11.858 4.105 12.290 1.00 92.81 83 VAL A CA 1
ATOM 654 C C . VAL A 1 83 ? -12.655 5.329 12.730 1.00 92.81 83 VAL A C 1
ATOM 656 O O . VAL A 1 83 ? -12.068 6.323 13.162 1.00 92.81 83 VAL A O 1
ATOM 659 N N . GLU A 1 84 ? -13.979 5.275 12.580 1.00 88.38 84 GLU A N 1
ATOM 660 C CA . GLU A 1 84 ? -14.869 6.416 12.833 1.00 88.38 84 GLU A CA 1
ATOM 661 C C . GLU A 1 84 ? -14.794 6.897 14.288 1.00 88.38 84 GLU A C 1
ATOM 663 O O . GLU A 1 84 ? -14.555 8.079 14.543 1.00 88.38 84 GLU A O 1
ATOM 668 N N . GLU A 1 85 ? -14.898 5.965 15.236 1.00 91.25 85 GLU A N 1
ATOM 669 C CA . GLU A 1 85 ? -14.737 6.212 16.668 1.00 91.25 85 GLU A CA 1
ATOM 670 C C . GLU A 1 85 ? -13.614 5.347 17.245 1.00 91.25 85 GLU A C 1
ATOM 672 O O . GLU A 1 85 ? -13.287 4.284 16.720 1.00 91.25 85 GLU A O 1
ATOM 677 N N . ALA A 1 86 ? -12.995 5.800 18.336 1.00 93.44 86 ALA A N 1
ATOM 678 C CA . ALA A 1 86 ? -11.974 4.998 18.997 1.00 93.44 86 ALA A CA 1
ATOM 679 C C . ALA A 1 86 ? -12.582 3.687 19.519 1.00 93.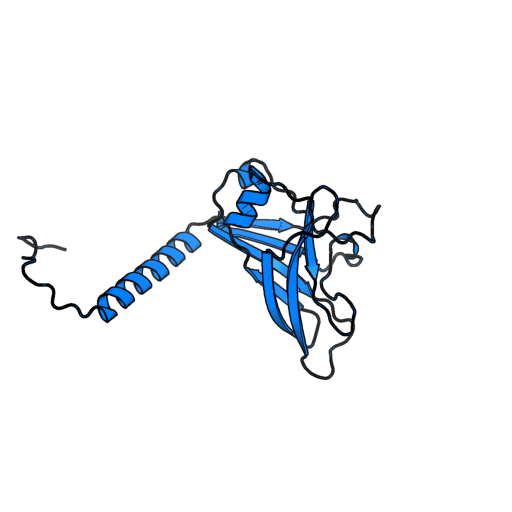44 86 ALA A C 1
ATOM 681 O O . ALA A 1 86 ? -13.602 3.696 20.207 1.00 93.44 86 ALA A O 1
ATOM 682 N N . LEU A 1 87 ? -11.923 2.573 19.214 1.00 94.88 87 LEU A N 1
ATOM 683 C CA . LEU A 1 87 ? -12.318 1.251 19.672 1.00 94.88 87 LEU A CA 1
ATOM 684 C C . LEU A 1 87 ? -12.223 1.173 21.204 1.00 94.88 87 LEU A C 1
ATOM 686 O O . LEU A 1 87 ? -11.309 1.764 21.801 1.00 94.88 87 LEU A O 1
ATOM 690 N N . PRO A 1 88 ? -13.138 0.435 21.856 1.00 95.69 88 PRO A N 1
ATOM 691 C CA . PRO A 1 88 ? -13.115 0.272 23.307 1.00 95.69 88 PRO A CA 1
ATOM 692 C C . PRO A 1 88 ? -11.807 -0.373 23.782 1.00 95.69 88 PRO A C 1
ATOM 694 O O . PRO A 1 88 ? -11.253 0.038 24.800 1.00 95.69 88 PRO A O 1
ATOM 697 N N . GLU A 1 89 ? -11.274 -1.314 23.001 1.00 96.00 89 GLU A N 1
ATOM 698 C CA . GLU A 1 89 ? -9.983 -1.963 23.217 1.00 96.00 89 GLU A CA 1
ATOM 699 C C . GLU A 1 89 ? -9.171 -1.974 21.910 1.00 96.00 89 GLU A C 1
ATOM 701 O O . GLU A 1 89 ? -9.755 -1.897 20.828 1.00 96.00 89 GLU A O 1
ATOM 706 N N . PRO A 1 90 ? -7.827 -2.036 21.969 1.00 96.75 90 PRO A N 1
ATOM 707 C CA . PRO A 1 90 ? -7.012 -2.172 20.769 1.00 96.75 90 PRO A CA 1
ATOM 708 C C . PRO A 1 90 ? -7.289 -3.495 20.044 1.00 96.75 90 PRO A C 1
ATOM 710 O O . PRO A 1 90 ? -7.183 -4.568 20.636 1.00 96.75 90 PRO A O 1
ATOM 713 N N . GLU A 1 91 ? -7.553 -3.422 18.744 1.00 97.00 91 GLU A N 1
ATOM 714 C CA . GLU A 1 91 ? -7.786 -4.587 17.894 1.00 97.00 91 GLU A CA 1
ATOM 715 C C . GLU A 1 91 ? -6.619 -4.819 16.940 1.00 97.00 91 GLU A C 1
ATOM 717 O O . GLU A 1 91 ? -5.975 -3.884 16.458 1.00 97.00 91 GLU A O 1
ATOM 722 N N . THR A 1 92 ? -6.334 -6.093 16.675 1.00 97.62 92 THR A N 1
ATOM 723 C CA . THR A 1 92 ? -5.295 -6.496 15.729 1.00 97.62 92 THR A CA 1
ATOM 724 C C . THR A 1 92 ? -5.925 -6.790 14.379 1.00 97.62 92 THR A C 1
ATOM 726 O O . THR A 1 92 ? -6.756 -7.687 14.268 1.00 97.62 92 THR A O 1
ATOM 729 N N . VAL A 1 93 ? -5.494 -6.058 13.355 1.00 97.38 93 VAL A N 1
ATOM 730 C CA . VAL A 1 93 ? -5.916 -6.259 11.968 1.00 97.38 93 VAL A CA 1
ATOM 731 C C . VAL A 1 93 ? -4.720 -6.635 11.107 1.00 97.38 93 VAL A C 1
ATOM 733 O O . VAL A 1 93 ? -3.577 -6.242 11.365 1.00 97.38 93 VAL A O 1
ATOM 736 N N . GLU A 1 94 ? -4.988 -7.395 10.057 1.00 98.31 94 GLU A N 1
ATOM 737 C CA . GLU A 1 94 ? -4.010 -7.718 9.032 1.00 98.31 94 GLU A CA 1
ATOM 738 C C . GLU A 1 94 ? -4.209 -6.792 7.832 1.00 98.31 94 GLU A C 1
ATOM 740 O O . GLU A 1 94 ? -5.300 -6.717 7.270 1.00 98.31 94 GLU A O 1
ATOM 745 N N . VAL A 1 95 ? -3.154 -6.068 7.458 1.00 98.50 95 VAL A N 1
ATOM 746 C CA . VAL A 1 95 ? -3.104 -5.266 6.236 1.00 98.50 95 VAL A CA 1
ATOM 747 C C . VAL A 1 95 ? -2.501 -6.127 5.138 1.00 98.50 95 VAL A C 1
ATOM 749 O O . VAL A 1 95 ? -1.321 -6.467 5.214 1.00 98.50 95 VAL A O 1
ATOM 752 N N . VAL A 1 96 ? -3.282 -6.450 4.114 1.00 98.56 96 VAL A N 1
ATOM 753 C CA . VAL A 1 96 ? -2.849 -7.222 2.945 1.00 98.56 96 VAL A CA 1
ATOM 754 C C . VAL A 1 96 ? -2.855 -6.316 1.722 1.00 98.56 96 VAL A C 1
ATOM 756 O O . VAL A 1 96 ? -3.837 -5.633 1.438 1.00 98.56 96 VAL A O 1
ATOM 759 N N . VAL A 1 97 ? -1.745 -6.287 0.995 1.00 98.56 97 VAL A N 1
ATOM 760 C CA . VAL A 1 97 ? -1.582 -5.507 -0.231 1.00 98.56 97 VAL A CA 1
ATOM 761 C C . VAL A 1 97 ? -1.621 -6.464 -1.408 1.00 98.56 97 VAL A C 1
ATOM 763 O O . VAL A 1 97 ? -0.760 -7.333 -1.530 1.00 98.56 97 VAL A O 1
ATOM 766 N N . HIS A 1 98 ? -2.599 -6.276 -2.281 1.00 98.44 98 HIS A N 1
ATOM 767 C CA . HIS A 1 98 ? -2.754 -7.012 -3.524 1.00 98.44 98 HIS A CA 1
ATOM 768 C C . HIS A 1 98 ? -2.402 -6.145 -4.722 1.00 98.44 98 HIS A C 1
ATOM 770 O O . HIS A 1 98 ? -2.616 -4.929 -4.733 1.00 98.44 98 HIS A O 1
ATOM 776 N N . GLU A 1 99 ? -1.940 -6.796 -5.777 1.00 97.38 99 GLU A N 1
ATOM 777 C CA . GLU A 1 99 ? -1.903 -6.184 -7.098 1.00 97.38 99 GLU A CA 1
ATOM 778 C C . GLU A 1 99 ? -3.311 -6.094 -7.681 1.00 97.38 99 GLU A C 1
ATOM 780 O O . GLU A 1 99 ? -4.130 -7.000 -7.531 1.00 97.38 99 GLU A O 1
ATOM 785 N N . ARG A 1 100 ? -3.587 -5.016 -8.411 1.00 95.62 100 ARG A N 1
ATOM 786 C CA . ARG A 1 100 ? -4.724 -4.942 -9.324 1.00 95.62 100 ARG A CA 1
ATOM 787 C C . ARG A 1 100 ? -4.192 -5.012 -10.746 1.00 95.62 100 ARG A C 1
ATOM 789 O O . ARG A 1 100 ? -3.436 -4.140 -11.172 1.00 95.62 100 ARG A O 1
ATOM 796 N N . ARG A 1 101 ? -4.563 -6.055 -11.482 1.00 94.44 101 ARG A N 1
ATOM 797 C CA . ARG A 1 101 ? -4.117 -6.265 -12.865 1.00 94.44 101 ARG A CA 1
ATOM 798 C C . ARG A 1 101 ? -4.773 -5.251 -13.803 1.00 94.44 101 ARG A C 1
ATOM 800 O O . ARG A 1 101 ? -5.789 -4.646 -13.470 1.00 94.44 101 ARG A O 1
ATOM 807 N N . LEU A 1 102 ? -4.209 -5.078 -15.000 1.00 92.50 102 LEU A N 1
ATOM 808 C CA . LEU A 1 102 ? -4.725 -4.130 -16.003 1.00 92.50 102 LEU A CA 1
ATOM 809 C C . LEU A 1 102 ? -6.159 -4.428 -16.457 1.00 92.50 102 LEU A C 1
ATOM 811 O O . LEU A 1 102 ? -6.868 -3.518 -16.870 1.00 92.50 102 LEU A O 1
ATOM 815 N N . ASN A 1 103 ? -6.589 -5.686 -16.367 1.00 90.25 103 ASN A N 1
ATOM 816 C CA . ASN A 1 103 ? -7.964 -6.090 -16.655 1.00 90.25 103 ASN A CA 1
ATOM 817 C C . ASN A 1 103 ? -8.943 -5.797 -15.500 1.00 90.25 103 ASN A C 1
ATOM 819 O O . ASN A 1 103 ? -10.128 -6.077 -15.639 1.00 90.25 103 ASN A O 1
ATOM 823 N N . GLY A 1 104 ? -8.463 -5.250 -14.379 1.00 87.81 104 GLY A N 1
ATOM 824 C CA . GLY A 1 104 ? -9.273 -4.944 -13.208 1.00 87.81 104 GLY A CA 1
ATOM 825 C C . GLY A 1 104 ? -9.423 -6.100 -12.221 1.00 87.81 104 GLY A C 1
ATOM 826 O O . GLY A 1 104 ? -10.094 -5.910 -11.211 1.00 87.81 104 GLY A O 1
ATOM 827 N N . ASP A 1 105 ? -8.789 -7.255 -12.432 1.00 93.12 105 ASP A N 1
ATOM 828 C CA . ASP A 1 105 ? -8.832 -8.361 -11.470 1.00 93.12 105 ASP A CA 1
ATOM 829 C C . ASP A 1 105 ? -7.876 -8.130 -10.293 1.00 93.12 105 ASP A C 1
ATOM 831 O O . ASP A 1 105 ? -6.824 -7.494 -10.426 1.00 93.12 105 ASP A O 1
ATOM 835 N N . VAL A 1 106 ? -8.229 -8.683 -9.132 1.00 95.50 106 VAL A N 1
ATOM 836 C CA . VAL A 1 106 ? -7.319 -8.766 -7.982 1.00 95.50 106 VAL A CA 1
ATOM 837 C C . VAL A 1 106 ? -6.314 -9.888 -8.236 1.00 95.50 106 VAL A C 1
ATOM 839 O O . VAL A 1 106 ? -6.694 -11.024 -8.512 1.00 95.50 106 VAL A O 1
ATOM 842 N N . GLY A 1 107 ? -5.032 -9.542 -8.182 1.00 93.50 107 GLY A N 1
ATOM 843 C CA . GLY A 1 107 ? -3.905 -10.452 -8.312 1.00 93.50 107 GLY A CA 1
ATOM 844 C C . GLY A 1 107 ? -3.373 -10.935 -6.963 1.00 93.50 107 GLY A C 1
ATOM 845 O O . GLY A 1 107 ? -4.073 -10.954 -5.946 1.00 93.50 107 GLY A O 1
ATOM 846 N N . ASP A 1 108 ? -2.103 -11.327 -6.972 1.00 92.38 108 ASP A N 1
ATOM 847 C CA . ASP A 1 108 ? -1.445 -11.931 -5.820 1.00 92.38 108 ASP A CA 1
ATOM 848 C C . ASP A 1 108 ? -1.229 -10.916 -4.687 1.00 92.38 108 ASP A C 1
ATOM 850 O O . ASP A 1 108 ? -1.153 -9.700 -4.900 1.00 92.38 108 ASP A O 1
ATOM 854 N N . ALA A 1 109 ? -1.134 -11.430 -3.459 1.00 97.31 109 ALA A N 1
ATOM 855 C CA . ALA A 1 109 ? -0.708 -10.639 -2.313 1.00 97.31 109 ALA A CA 1
ATOM 856 C C . ALA A 1 109 ? 0.808 -10.403 -2.394 1.00 97.31 109 ALA A C 1
ATOM 858 O O . ALA A 1 109 ? 1.593 -11.351 -2.433 1.00 97.31 109 ALA A O 1
ATOM 859 N N . VAL A 1 110 ? 1.218 -9.137 -2.399 1.00 97.75 110 VAL A N 1
ATOM 860 C CA . VAL A 1 110 ? 2.627 -8.721 -2.523 1.00 97.75 110 VAL A CA 1
ATOM 861 C C . VAL A 1 110 ? 3.248 -8.320 -1.191 1.00 97.75 110 VAL A C 1
ATOM 863 O O . VAL A 1 110 ? 4.467 -8.376 -1.034 1.00 97.75 110 VAL A O 1
ATOM 866 N N . ALA A 1 111 ? 2.424 -7.947 -0.211 1.00 98.12 111 ALA A N 1
ATOM 867 C CA . ALA A 1 111 ? 2.877 -7.671 1.143 1.00 98.12 111 ALA A CA 1
ATOM 868 C C . ALA A 1 111 ? 1.751 -7.858 2.157 1.00 98.12 111 ALA A C 1
ATOM 870 O O . ALA A 1 111 ? 0.586 -7.592 1.865 1.00 98.12 111 ALA A O 1
ATOM 871 N N . THR A 1 112 ? 2.137 -8.235 3.372 1.00 98.00 112 THR A N 1
ATOM 872 C CA . THR A 1 112 ? 1.231 -8.361 4.511 1.00 98.00 112 THR A CA 1
ATOM 873 C C . THR A 1 112 ? 1.873 -7.737 5.741 1.00 98.00 112 THR A C 1
ATOM 875 O O . THR A 1 112 ? 3.083 -7.854 5.947 1.00 98.00 112 THR A O 1
ATOM 878 N N . LYS A 1 113 ? 1.076 -7.063 6.570 1.00 98.06 113 LYS A N 1
ATOM 879 C CA . LYS A 1 113 ? 1.523 -6.512 7.847 1.00 98.06 113 LYS A CA 1
ATOM 880 C C . LYS A 1 113 ? 0.414 -6.546 8.887 1.00 98.06 113 LYS A C 1
ATOM 882 O O . LYS A 1 113 ? -0.635 -5.939 8.708 1.00 98.06 113 LYS A O 1
ATOM 887 N N . THR A 1 114 ? 0.694 -7.173 10.019 1.00 97.94 114 THR A N 1
ATOM 888 C CA . THR A 1 114 ? -0.173 -7.125 11.197 1.00 97.94 114 THR A CA 1
ATOM 889 C C . THR A 1 114 ? 0.031 -5.815 11.957 1.00 97.94 114 THR A C 1
ATOM 891 O O . THR A 1 114 ? 1.164 -5.367 12.152 1.00 97.94 114 THR A O 1
ATOM 894 N N . VAL A 1 115 ? -1.061 -5.191 12.392 1.00 97.00 115 VAL A N 1
ATOM 895 C CA . VAL A 1 115 ? -1.040 -3.949 13.169 1.00 97.00 115 VAL A CA 1
ATOM 896 C C . VAL A 1 115 ? -2.116 -3.977 14.244 1.00 97.00 115 VAL A C 1
ATOM 898 O O . VAL A 1 115 ? -3.245 -4.388 13.997 1.00 97.00 115 VAL A O 1
ATOM 901 N N . THR A 1 116 ? -1.770 -3.505 15.437 1.00 97.50 116 THR A N 1
ATOM 902 C CA . THR A 1 116 ? -2.734 -3.260 16.508 1.00 97.50 116 THR A CA 1
ATOM 903 C C . THR A 1 116 ? -3.117 -1.786 16.503 1.00 97.50 116 THR A C 1
ATOM 905 O O . THR A 1 116 ? -2.241 -0.917 16.545 1.00 97.50 116 THR A O 1
ATOM 908 N N . LEU A 1 117 ? -4.412 -1.486 16.444 1.00 95.94 117 LEU A N 1
ATOM 909 C CA . LEU A 1 117 ? -4.923 -0.121 16.461 1.00 95.94 117 LEU A CA 1
ATOM 910 C C . LEU A 1 117 ? -6.133 0.024 17.385 1.00 95.94 117 LEU A C 1
ATOM 912 O O . LEU A 1 117 ? -6.906 -0.901 17.583 1.00 95.94 117 LEU A O 1
ATOM 916 N N . GLN A 1 118 ? -6.297 1.225 17.927 1.00 96.75 118 GLN A N 1
ATOM 917 C CA . GLN A 1 118 ? -7.490 1.629 18.679 1.00 96.75 118 GLN A CA 1
ATOM 918 C C . GLN A 1 118 ? -8.203 2.819 18.018 1.00 96.75 118 GLN A C 1
ATOM 920 O O . GLN A 1 118 ? -9.356 3.105 18.296 1.00 96.75 118 GLN A O 1
ATOM 925 N N . ARG A 1 119 ? -7.515 3.550 17.142 1.00 95.62 119 ARG A N 1
ATOM 926 C CA . ARG A 1 119 ? -8.013 4.742 16.447 1.00 95.62 119 ARG A CA 1
ATOM 927 C C . ARG A 1 119 ? -7.417 4.791 15.051 1.00 95.62 119 ARG A C 1
ATOM 929 O O . ARG A 1 119 ? -6.430 4.095 14.795 1.00 95.62 119 ARG A O 1
ATOM 936 N N . SER A 1 120 ? -7.951 5.667 14.203 1.00 94.62 120 SER A N 1
ATOM 937 C CA . SER A 1 120 ? -7.382 5.935 12.884 1.00 94.62 120 SER A CA 1
ATOM 938 C C . SER A 1 120 ? -5.880 6.178 12.957 1.00 94.62 120 SER A C 1
ATOM 940 O O . SER A 1 120 ? -5.392 6.944 13.796 1.00 94.62 120 SER A O 1
ATOM 942 N N . THR A 1 121 ? -5.138 5.513 12.083 1.00 93.94 121 THR A N 1
ATOM 943 C CA . THR A 1 121 ? -3.680 5.521 12.123 1.00 93.94 121 THR A CA 1
ATOM 944 C C . THR A 1 121 ? -3.091 5.332 10.739 1.00 93.94 121 THR A C 1
ATOM 946 O O . THR A 1 121 ? -3.747 4.876 9.807 1.00 93.94 121 THR A O 1
ATOM 949 N N . LYS A 1 122 ? -1.818 5.685 10.613 1.00 95.00 122 LYS A N 1
ATOM 950 C CA . LYS A 1 122 ? -1.041 5.470 9.405 1.00 95.00 122 LYS A CA 1
ATOM 951 C C . LYS A 1 122 ? -0.105 4.295 9.614 1.00 95.00 122 LYS A C 1
ATOM 953 O O . LYS A 1 122 ? 0.669 4.276 10.569 1.00 95.00 122 LYS A O 1
ATOM 958 N N . VAL A 1 123 ? -0.158 3.343 8.698 1.00 96.00 123 VAL A N 1
ATOM 959 C CA . VAL A 1 123 ? 0.648 2.128 8.724 1.00 96.00 123 VAL A CA 1
ATOM 960 C C . VAL A 1 123 ? 1.631 2.165 7.570 1.00 96.00 123 VAL A C 1
ATOM 962 O O . VAL A 1 123 ? 1.292 2.554 6.458 1.00 96.00 123 VAL A O 1
ATOM 965 N N . VAL A 1 124 ? 2.867 1.764 7.845 1.00 97.75 124 VAL A N 1
ATOM 966 C CA . VAL A 1 124 ? 3.916 1.639 6.831 1.00 97.75 124 VAL A CA 1
ATOM 967 C C . VAL A 1 124 ? 4.094 0.164 6.510 1.00 97.75 124 VAL A C 1
ATOM 969 O O . VAL A 1 124 ? 4.491 -0.600 7.390 1.00 97.75 124 VAL A O 1
ATOM 972 N N . VAL A 1 125 ? 3.802 -0.235 5.279 1.00 98.31 125 VAL A N 1
ATOM 973 C CA . VAL A 1 125 ? 3.950 -1.602 4.774 1.00 98.31 125 VAL A CA 1
ATOM 974 C C . VAL A 1 125 ? 5.195 -1.654 3.881 1.00 98.31 125 VAL A C 1
ATOM 976 O O . VAL A 1 125 ? 5.214 -0.990 2.843 1.00 98.31 125 VAL A O 1
ATOM 979 N N . PRO A 1 126 ? 6.257 -2.381 4.271 1.00 97.94 126 PRO A N 1
ATOM 980 C CA . PRO A 1 126 ? 7.412 -2.594 3.406 1.00 97.94 126 PRO A CA 1
ATOM 981 C C . PRO A 1 126 ? 7.007 -3.370 2.153 1.00 97.94 126 PRO A C 1
ATOM 983 O O . PRO A 1 126 ? 6.264 -4.346 2.241 1.00 97.94 126 PRO A O 1
ATOM 986 N N . LEU A 1 127 ? 7.511 -2.943 1.001 1.00 98.00 127 LEU A N 1
ATOM 987 C CA . LEU A 1 127 ? 7.342 -3.631 -0.272 1.00 98.00 127 LEU A CA 1
ATOM 988 C C . LEU A 1 127 ? 8.697 -4.125 -0.764 1.00 98.00 127 LEU A C 1
ATOM 990 O O . LEU A 1 127 ? 9.728 -3.502 -0.507 1.00 98.00 127 LEU A O 1
ATOM 994 N N . LYS A 1 128 ? 8.700 -5.224 -1.519 1.00 97.31 128 LYS A N 1
ATOM 995 C CA . LYS A 1 128 ? 9.919 -5.675 -2.187 1.00 97.31 128 LYS A CA 1
ATOM 996 C C . LYS A 1 128 ? 10.242 -4.718 -3.325 1.00 97.31 128 LYS A C 1
ATOM 998 O O . LYS A 1 128 ? 9.428 -4.519 -4.227 1.00 97.31 128 LYS A O 1
ATOM 1003 N N . SER A 1 129 ? 11.457 -4.185 -3.328 1.00 95.94 129 SER A N 1
ATOM 1004 C CA . SER A 1 129 ? 11.940 -3.304 -4.394 1.00 95.94 129 SER A CA 1
ATOM 1005 C C . SER A 1 129 ? 11.836 -3.954 -5.781 1.00 95.94 129 SER A C 1
ATOM 1007 O O . SER A 1 129 ? 11.481 -3.288 -6.747 1.00 95.94 129 SER A O 1
ATOM 1009 N N . SER A 1 130 ? 12.036 -5.275 -5.873 1.00 96.25 130 SER A N 1
ATOM 1010 C CA . SER A 1 130 ? 11.885 -6.041 -7.117 1.00 96.25 130 SER A CA 1
ATOM 1011 C C . SER A 1 130 ? 10.462 -6.038 -7.679 1.00 96.25 130 SER A C 1
ATOM 1013 O O . SER A 1 130 ? 10.297 -6.033 -8.896 1.00 96.25 130 SER A O 1
ATOM 1015 N N . ASP A 1 131 ? 9.437 -6.047 -6.818 1.00 97.19 131 ASP A N 1
ATOM 1016 C CA . ASP A 1 131 ? 8.042 -5.974 -7.266 1.00 97.19 131 ASP A CA 1
ATOM 1017 C C . ASP A 1 131 ? 7.750 -4.570 -7.806 1.00 97.19 131 ASP A C 1
ATOM 1019 O O . ASP A 1 131 ? 7.210 -4.430 -8.899 1.00 97.19 131 ASP A O 1
ATOM 1023 N N . VAL A 1 132 ? 8.222 -3.531 -7.107 1.00 96.25 132 VAL A N 1
ATOM 1024 C CA . VAL A 1 132 ? 8.091 -2.135 -7.553 1.00 96.25 132 VAL A CA 1
ATOM 1025 C C . VAL A 1 132 ? 8.748 -1.913 -8.916 1.00 96.25 132 VAL A C 1
ATOM 1027 O O . VAL A 1 132 ? 8.145 -1.322 -9.810 1.00 96.25 132 VAL A O 1
ATOM 1030 N N . GLU A 1 133 ? 9.964 -2.424 -9.108 1.00 95.69 133 GLU A N 1
ATOM 1031 C CA . GLU A 1 133 ? 10.650 -2.345 -10.398 1.00 95.69 133 GLU A CA 1
ATOM 1032 C C . GLU A 1 133 ? 9.933 -3.147 -11.494 1.00 95.69 133 GLU A C 1
ATOM 1034 O O . GLU A 1 133 ? 9.840 -2.673 -12.633 1.00 95.69 133 GLU A O 1
ATOM 1039 N N . ARG A 1 134 ? 9.391 -4.331 -11.165 1.00 95.38 134 ARG A N 1
ATOM 1040 C CA . ARG A 1 134 ? 8.596 -5.151 -12.094 1.00 95.38 134 ARG A CA 1
ATOM 1041 C C . ARG A 1 134 ? 7.387 -4.373 -12.610 1.00 95.38 134 ARG A C 1
ATOM 1043 O O . ARG A 1 134 ? 7.195 -4.315 -13.827 1.00 95.38 134 ARG A O 1
ATOM 1050 N N . TRP A 1 135 ? 6.632 -3.733 -11.715 1.00 95.62 135 TRP A N 1
ATOM 1051 C CA . TRP A 1 135 ? 5.426 -2.966 -12.051 1.00 95.62 135 TRP A CA 1
ATOM 1052 C C . TRP A 1 135 ? 5.673 -1.826 -13.036 1.00 95.62 135 TRP A C 1
ATOM 1054 O O . TRP A 1 135 ? 4.755 -1.398 -13.731 1.00 95.62 135 TRP A O 1
ATOM 1064 N N . TRP A 1 136 ? 6.890 -1.290 -13.092 1.00 92.06 136 TRP A N 1
ATOM 1065 C CA . TRP A 1 136 ? 7.204 -0.165 -13.972 1.00 92.06 136 TRP A CA 1
ATOM 1066 C C . TRP A 1 136 ? 7.839 -0.575 -15.293 1.00 92.06 136 TRP A C 1
ATOM 1068 O O . TRP A 1 136 ? 7.768 0.188 -16.255 1.00 92.06 136 TRP A O 1
ATOM 1078 N N . ARG A 1 137 ? 8.494 -1.740 -15.350 1.00 90.19 137 ARG A N 1
ATOM 1079 C CA . ARG A 1 137 ? 9.367 -2.091 -16.481 1.00 90.19 137 ARG A CA 1
ATOM 1080 C C . ARG A 1 137 ? 8.906 -3.294 -17.283 1.00 90.19 137 ARG A C 1
ATOM 1082 O O . ARG A 1 137 ? 9.062 -3.278 -18.501 1.00 90.19 137 ARG A O 1
ATOM 1089 N N . SER A 1 138 ? 8.415 -4.340 -16.627 1.00 91.56 138 SER A N 1
ATOM 1090 C CA . SER A 1 138 ? 8.236 -5.647 -17.271 1.00 91.56 138 SER A CA 1
ATOM 1091 C C . SER A 1 138 ? 6.825 -6.204 -17.162 1.00 91.56 138 SER A C 1
ATOM 1093 O O . SER A 1 138 ? 6.375 -6.835 -18.113 1.00 91.56 138 SER A O 1
ATOM 1095 N N . ASP A 1 139 ? 6.128 -5.959 -16.054 1.00 94.06 139 ASP A N 1
ATOM 1096 C CA . ASP A 1 139 ? 4.774 -6.468 -15.832 1.00 94.06 139 ASP A CA 1
ATOM 1097 C C . ASP A 1 139 ? 3.911 -5.398 -15.144 1.00 94.06 139 ASP A C 1
ATOM 1099 O O . ASP A 1 139 ? 3.819 -5.352 -13.912 1.00 94.06 139 ASP A O 1
ATOM 1103 N N . PRO A 1 140 ? 3.367 -4.447 -15.927 1.00 94.12 140 PRO A N 1
ATOM 1104 C CA . PRO A 1 140 ? 2.638 -3.314 -15.388 1.00 94.12 140 PRO A CA 1
ATOM 1105 C C . PRO A 1 140 ? 1.291 -3.710 -14.789 1.00 94.12 140 PRO A C 1
ATOM 1107 O O . PRO A 1 140 ? 0.488 -4.416 -15.399 1.00 94.12 140 PRO A O 1
ATOM 1110 N N . ILE A 1 141 ? 1.014 -3.156 -13.612 1.00 95.81 141 ILE A N 1
ATOM 1111 C CA . ILE A 1 141 ? -0.257 -3.297 -12.899 1.00 95.81 141 ILE A CA 1
ATOM 1112 C C . ILE A 1 141 ? -1.095 -2.022 -13.037 1.00 95.81 141 ILE A C 1
ATOM 1114 O O . ILE A 1 141 ? -0.569 -0.935 -13.286 1.00 95.81 141 ILE A O 1
ATOM 1118 N N . LEU A 1 142 ? -2.409 -2.133 -12.840 1.00 95.06 142 LEU A N 1
ATOM 1119 C CA . LEU A 1 142 ? -3.296 -0.968 -12.774 1.00 95.06 142 LEU A CA 1
ATOM 1120 C C . LEU A 1 142 ? -3.013 -0.131 -11.518 1.00 95.06 142 LEU A C 1
ATOM 1122 O O . LEU A 1 142 ? -3.056 1.101 -11.552 1.00 95.06 142 LEU A O 1
ATOM 1126 N N . GLY A 1 143 ? -2.721 -0.808 -10.410 1.00 96.25 143 GLY A N 1
ATOM 1127 C CA . GLY A 1 143 ? -2.444 -0.201 -9.118 1.00 96.25 143 GLY A CA 1
ATOM 1128 C C . GLY A 1 143 ? -2.474 -1.233 -8.000 1.00 96.25 143 GLY A C 1
ATOM 1129 O O . GLY A 1 143 ? -2.478 -2.436 -8.256 1.00 96.25 143 GLY A O 1
ATOM 1130 N N . LEU A 1 144 ? -2.516 -0.762 -6.758 1.00 97.62 144 LEU A N 1
ATOM 1131 C CA . LEU A 1 144 ? -2.604 -1.617 -5.578 1.00 97.62 144 LEU A CA 1
ATOM 1132 C C . LEU A 1 144 ? -4.011 -1.603 -4.984 1.00 97.62 144 LEU A C 1
ATOM 1134 O O . LEU A 1 144 ? -4.681 -0.570 -4.951 1.00 97.62 144 LEU A O 1
ATOM 1138 N N . TYR A 1 145 ? -4.434 -2.751 -4.474 1.00 97.25 145 TYR A N 1
ATOM 1139 C CA . TYR A 1 145 ? -5.651 -2.915 -3.695 1.00 97.25 145 TYR A CA 1
ATOM 1140 C C . TYR A 1 145 ? -5.271 -3.352 -2.278 1.00 97.25 145 TYR A C 1
ATOM 1142 O O . TYR A 1 145 ? -4.664 -4.402 -2.096 1.00 97.25 145 TYR A O 1
ATOM 1150 N N . VAL A 1 146 ? -5.581 -2.530 -1.275 1.00 97.81 146 VAL A N 1
ATOM 1151 C CA . VAL A 1 146 ? -5.223 -2.792 0.123 1.00 97.81 146 VAL A CA 1
ATOM 1152 C C . VAL A 1 146 ? -6.450 -3.231 0.907 1.00 97.81 146 VAL A C 1
ATOM 1154 O O . VAL A 1 146 ? -7.493 -2.587 0.852 1.00 97.81 146 VAL A O 1
ATOM 1157 N N . VAL A 1 147 ? -6.316 -4.308 1.664 1.00 97.81 147 VAL A N 1
ATOM 1158 C CA . VA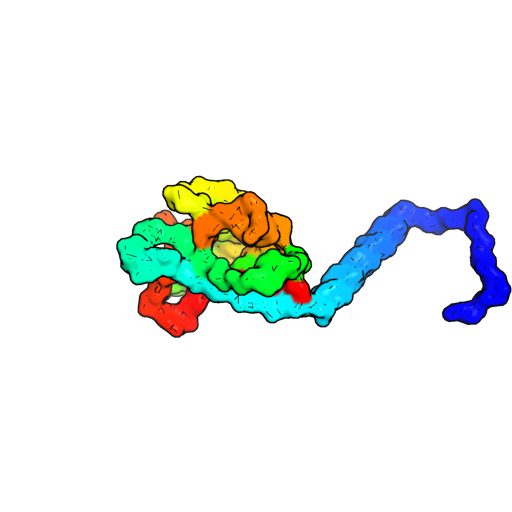L A 1 147 ? -7.371 -4.848 2.516 1.00 97.81 147 VAL A CA 1
ATOM 1159 C C . VAL A 1 147 ? -6.906 -4.792 3.960 1.00 97.81 147 VAL A C 1
ATOM 1161 O O . VAL A 1 147 ? -5.833 -5.288 4.285 1.00 97.81 147 VAL A O 1
ATOM 1164 N N . ALA A 1 148 ? -7.717 -4.201 4.826 1.00 97.62 148 ALA A N 1
ATOM 1165 C CA . ALA A 1 148 ? -7.587 -4.293 6.270 1.00 97.62 148 ALA A CA 1
ATOM 1166 C C . ALA A 1 148 ? -8.995 -4.432 6.844 1.00 97.62 148 ALA A C 1
ATOM 1168 O O . ALA A 1 148 ? -9.745 -3.460 6.882 1.00 97.62 148 ALA A O 1
ATOM 1169 N N . MET A 1 149 ? -9.387 -5.648 7.220 1.00 97.31 149 MET A N 1
ATOM 1170 C CA . MET A 1 149 ? -10.763 -5.922 7.634 1.00 97.31 149 MET A CA 1
ATOM 1171 C C . MET A 1 149 ? -10.941 -5.684 9.132 1.00 97.31 149 MET A C 1
ATOM 1173 O O . MET A 1 149 ? -10.252 -6.296 9.944 1.00 97.31 149 MET A O 1
ATOM 1177 N N . LEU A 1 150 ? -11.915 -4.847 9.485 1.00 95.81 150 LEU A N 1
ATOM 1178 C CA . LEU A 1 150 ? -12.393 -4.646 10.849 1.00 95.81 150 LEU A CA 1
ATOM 1179 C C . LEU A 1 150 ? -13.919 -4.759 10.834 1.00 95.81 150 LEU A C 1
ATOM 1181 O O . LEU A 1 150 ? -14.585 -4.042 10.091 1.00 95.81 150 LEU A O 1
ATOM 1185 N N . ASN A 1 151 ? -14.481 -5.693 11.605 1.00 92.94 151 ASN A N 1
ATOM 1186 C CA . ASN A 1 151 ? -15.931 -5.933 11.671 1.00 92.94 151 ASN A CA 1
ATOM 1187 C C . ASN A 1 151 ? -16.617 -6.121 10.299 1.00 92.94 151 ASN A C 1
ATOM 1189 O O . ASN A 1 151 ? -17.754 -5.707 10.092 1.00 92.94 151 ASN A O 1
ATOM 1193 N N . GLY A 1 152 ? -15.924 -6.758 9.347 1.00 93.56 152 GLY A N 1
ATOM 1194 C CA . GLY A 1 152 ? -16.451 -7.021 8.002 1.00 93.56 152 GLY A CA 1
ATOM 1195 C C . GLY A 1 152 ? -16.373 -5.837 7.031 1.00 93.56 152 GLY A C 1
ATOM 1196 O O . GLY A 1 152 ? -16.796 -5.980 5.887 1.00 93.56 152 GLY A O 1
ATOM 1197 N N . GLN A 1 153 ? -15.794 -4.708 7.443 1.00 94.00 153 GLN A N 1
ATOM 1198 C CA . GLN A 1 153 ? -15.552 -3.545 6.593 1.00 94.00 153 GLN A CA 1
ATOM 1199 C C . GLN A 1 153 ? -14.055 -3.376 6.320 1.00 94.00 153 GLN A C 1
ATOM 1201 O O . GLN A 1 153 ? -13.226 -3.568 7.211 1.00 94.00 153 GLN A O 1
ATOM 1206 N N . ASN A 1 154 ? -13.707 -2.989 5.091 1.00 95.19 154 ASN A N 1
ATOM 1207 C CA . ASN A 1 154 ? -12.350 -2.556 4.786 1.00 95.19 154 ASN A CA 1
ATOM 1208 C C . ASN A 1 154 ? -12.121 -1.162 5.379 1.00 95.19 154 ASN A C 1
ATOM 1210 O O . ASN A 1 154 ? -12.811 -0.214 5.011 1.00 95.19 154 ASN A O 1
ATOM 1214 N N . ILE A 1 155 ? -11.166 -1.047 6.298 1.00 95.31 155 ILE A N 1
ATOM 1215 C CA . ILE A 1 155 ? -10.792 0.226 6.925 1.00 95.31 155 ILE A CA 1
ATOM 1216 C C . ILE A 1 155 ? -9.574 0.878 6.266 1.00 95.31 155 ILE A C 1
ATOM 1218 O O . ILE A 1 155 ? -9.206 1.991 6.639 1.00 95.31 155 ILE A O 1
ATOM 1222 N N . ALA A 1 156 ? -8.932 0.208 5.303 1.00 95.38 156 ALA A N 1
ATOM 1223 C CA . ALA A 1 156 ? -7.930 0.843 4.459 1.00 95.38 156 ALA A CA 1
ATOM 1224 C C . ALA A 1 156 ? -8.624 1.816 3.504 1.00 95.38 156 ALA A C 1
ATOM 1226 O O . ALA A 1 156 ? -9.528 1.419 2.780 1.00 95.38 156 ALA A O 1
ATOM 1227 N N . VAL A 1 157 ? -8.198 3.078 3.517 1.00 93.50 157 VAL A N 1
ATOM 1228 C CA . VAL A 1 157 ? -8.795 4.114 2.669 1.00 93.50 157 VAL A CA 1
ATOM 1229 C C . VAL A 1 157 ? -8.106 4.126 1.311 1.00 93.50 157 VAL A C 1
ATOM 1231 O O . VAL A 1 157 ? -6.879 4.243 1.241 1.00 93.50 157 VAL A O 1
ATOM 1234 N N . HIS A 1 158 ? -8.890 4.072 0.234 1.00 93.38 158 HIS A N 1
ATOM 1235 C CA . HIS A 1 158 ? -8.403 4.247 -1.138 1.00 93.38 158 HIS A CA 1
ATOM 1236 C C . HIS A 1 158 ? -8.681 5.650 -1.696 1.00 93.38 158 HIS A C 1
ATOM 1238 O O . HIS A 1 158 ? -9.533 6.369 -1.171 1.00 93.38 158 HIS A O 1
ATOM 1244 N N . PRO A 1 159 ? -8.012 6.062 -2.794 1.00 91.88 159 PRO A N 1
ATOM 1245 C CA . PRO A 1 159 ? -8.254 7.363 -3.423 1.00 91.88 159 PRO A CA 1
ATOM 1246 C C . PRO A 1 159 ? -9.714 7.607 -3.835 1.00 91.88 159 PRO A C 1
ATOM 1248 O O . PRO A 1 159 ? -10.179 8.739 -3.762 1.00 91.88 159 PRO A O 1
ATOM 1251 N N . GLN A 1 160 ? -10.454 6.558 -4.212 1.00 90.56 160 GLN A N 1
ATOM 1252 C CA . GLN A 1 160 ? -11.884 6.620 -4.558 1.00 90.56 160 GLN A CA 1
ATOM 1253 C C . GLN A 1 160 ? -12.766 7.050 -3.375 1.00 90.56 160 GLN A C 1
ATOM 1255 O O . GLN A 1 160 ? -13.862 7.588 -3.550 1.00 90.56 160 GLN A O 1
ATOM 1260 N N . GLU A 1 161 ? -12.303 6.772 -2.158 1.00 85.81 161 GLU A N 1
ATOM 1261 C CA . GLU A 1 161 ? -13.038 6.966 -0.910 1.00 85.81 161 GLU A CA 1
ATOM 1262 C C . GLU A 1 161 ? -12.591 8.228 -0.170 1.00 85.81 161 GLU A C 1
ATOM 1264 O O . GLU A 1 161 ? -13.188 8.596 0.846 1.00 85.81 161 GLU A O 1
ATOM 1269 N N . ASP A 1 162 ? -11.573 8.918 -0.692 1.00 73.06 162 ASP A N 1
ATOM 1270 C CA . ASP A 1 162 ? -10.982 10.117 -0.112 1.00 73.06 162 ASP A CA 1
ATOM 1271 C C . ASP A 1 162 ? -11.925 11.326 -0.265 1.00 73.06 162 ASP A C 1
ATOM 1273 O O . ASP A 1 162 ? -11.752 12.231 -1.081 1.00 73.06 162 ASP A O 1
ATOM 1277 N N . ARG A 1 163 ? -13.005 11.322 0.524 1.00 58.56 163 ARG A N 1
ATOM 1278 C CA . ARG A 1 163 ? -13.993 12.411 0.600 1.00 58.56 163 ARG A CA 1
ATOM 1279 C C . ARG A 1 163 ? -13.490 13.598 1.427 1.00 58.56 163 ARG A C 1
ATOM 1281 O O . ARG A 1 163 ? -14.134 14.646 1.440 1.00 58.56 163 ARG A O 1
ATOM 1288 N N . HIS A 1 164 ? -12.359 13.450 2.121 1.00 51.03 164 HIS A N 1
ATOM 1289 C CA . HIS A 1 164 ? -11.802 14.446 3.028 1.00 51.03 164 HIS A CA 1
ATOM 1290 C C . HIS A 1 164 ? -10.347 14.737 2.658 1.00 51.03 164 HIS A C 1
ATOM 1292 O O . HIS A 1 164 ? -9.443 14.057 3.125 1.00 51.03 164 HIS A O 1
ATOM 1298 N N . ALA A 1 165 ? -10.127 15.843 1.938 1.00 45.56 165 ALA A N 1
ATOM 1299 C CA . ALA A 1 165 ? -8.840 16.371 1.457 1.00 45.56 165 ALA A CA 1
ATOM 1300 C C . ALA A 1 165 ? -7.748 16.666 2.526 1.00 45.56 165 ALA A C 1
ATOM 1302 O O . ALA A 1 165 ? -6.856 17.483 2.303 1.00 45.56 165 ALA A O 1
ATOM 1303 N N . ARG A 1 166 ? -7.822 16.073 3.722 1.00 50.09 166 ARG A N 1
ATOM 1304 C CA . ARG A 1 166 ? -6.876 16.252 4.830 1.00 50.09 166 ARG A CA 1
ATOM 1305 C C . ARG A 1 166 ? -5.995 15.032 5.091 1.00 50.09 166 ARG A C 1
ATOM 1307 O O . ARG A 1 166 ? -4.974 15.192 5.759 1.00 50.09 166 ARG A O 1
ATOM 1314 N N . HIS A 1 167 ? -6.326 13.853 4.561 1.00 54.47 167 HIS A N 1
ATOM 1315 C CA . HIS A 1 167 ? -5.525 12.648 4.768 1.00 54.47 167 HIS A CA 1
ATOM 1316 C C . HIS A 1 167 ? -5.208 11.984 3.440 1.00 54.47 167 HIS A C 1
ATOM 1318 O O . HIS A 1 167 ? -6.078 11.434 2.792 1.00 54.47 167 HIS A O 1
ATOM 1324 N N . VAL A 1 168 ? -3.932 12.006 3.066 1.00 64.25 168 VAL A N 1
ATOM 1325 C CA . VAL A 1 168 ? -3.434 11.224 1.936 1.00 64.25 168 VAL A CA 1
ATOM 1326 C C . VAL A 1 168 ? -3.660 9.752 2.262 1.00 64.25 168 VAL A C 1
ATOM 1328 O O . VAL A 1 168 ? -2.977 9.207 3.134 1.00 64.25 168 VAL A O 1
ATOM 1331 N N . SER A 1 169 ? -4.626 9.150 1.576 1.00 82.38 169 SER A N 1
ATOM 1332 C CA . SER A 1 169 ? -5.086 7.778 1.783 1.00 82.38 169 SER A CA 1
ATOM 1333 C C . SER A 1 169 ? -3.958 6.757 1.605 1.00 82.38 169 SER A C 1
ATOM 1335 O O . SER A 1 169 ? -3.664 5.979 2.516 1.00 82.38 169 SER A O 1
ATOM 1337 N N . LEU A 1 170 ? -3.258 6.832 0.469 1.00 91.88 170 LEU A N 1
ATOM 1338 C CA . LEU A 1 170 ? -2.154 5.950 0.095 1.00 91.88 170 LEU A CA 1
ATOM 1339 C C . LEU A 1 170 ? -1.028 6.735 -0.600 1.00 91.88 170 LEU A C 1
ATOM 1341 O O . LEU A 1 170 ? -1.282 7.598 -1.440 1.00 91.88 170 LEU A O 1
ATOM 1345 N N . PHE A 1 171 ? 0.233 6.436 -0.283 1.00 94.94 171 PHE A N 1
ATOM 1346 C CA . PHE A 1 171 ? 1.389 6.922 -1.056 1.00 94.94 171 PHE A CA 1
ATOM 1347 C C . PHE A 1 171 ? 2.615 6.026 -0.859 1.00 94.94 171 PHE A C 1
ATOM 1349 O O . PHE A 1 171 ? 2.771 5.377 0.178 1.00 94.94 171 PHE A O 1
ATOM 1356 N N . PHE A 1 172 ? 3.517 6.027 -1.837 1.00 95.31 172 PHE A N 1
ATOM 1357 C CA . PHE A 1 172 ? 4.833 5.415 -1.700 1.00 95.31 172 PHE A CA 1
ATOM 1358 C C . PHE A 1 172 ? 5.845 6.379 -1.099 1.00 95.31 172 PHE A C 1
ATOM 1360 O O . PHE A 1 172 ? 5.868 7.560 -1.441 1.00 95.31 172 PHE A O 1
ATOM 1367 N N . SER A 1 173 ? 6.746 5.844 -0.280 1.00 95.19 173 SER A N 1
ATOM 1368 C CA . SER A 1 173 ? 8.070 6.422 -0.065 1.00 95.19 173 SER A CA 1
ATOM 1369 C C . SER A 1 173 ? 9.124 5.453 -0.583 1.00 95.19 173 SER A C 1
ATOM 1371 O O . SER A 1 173 ? 9.185 4.311 -0.121 1.00 95.19 173 SER A O 1
ATOM 1373 N N . L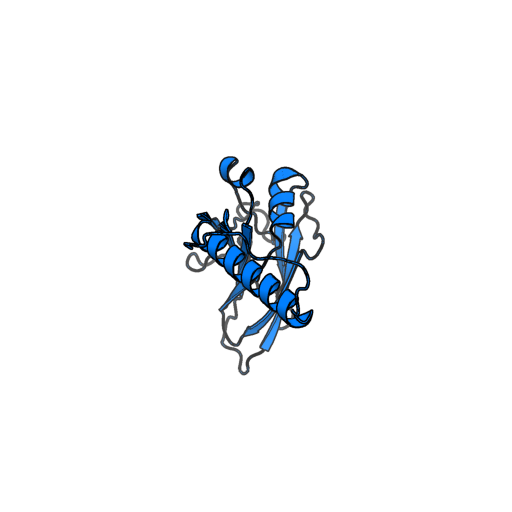EU A 1 174 ? 9.936 5.918 -1.523 1.00 94.19 174 LEU A N 1
ATOM 1374 C CA . LEU A 1 174 ? 10.962 5.146 -2.208 1.00 94.19 174 LEU A CA 1
ATOM 1375 C C . LEU A 1 174 ? 12.335 5.726 -1.914 1.00 94.19 174 LEU A C 1
ATOM 1377 O O . LEU A 1 174 ? 12.466 6.942 -1.807 1.00 94.19 174 LEU A O 1
ATOM 1381 N N . PHE A 1 175 ? 13.328 4.855 -1.853 1.00 93.62 175 PHE A N 1
ATOM 1382 C CA . PHE A 1 175 ? 14.743 5.194 -1.813 1.00 93.62 175 PHE A CA 1
ATOM 1383 C C . PHE A 1 175 ? 15.349 4.727 -3.140 1.00 93.62 175 PHE A C 1
ATOM 1385 O O . PHE A 1 175 ? 15.199 3.551 -3.485 1.00 93.62 175 PHE A O 1
ATOM 1392 N N . LEU A 1 176 ? 15.931 5.657 -3.903 1.00 89.19 176 LEU A N 1
ATOM 1393 C CA . LEU A 1 176 ? 16.373 5.493 -5.297 1.00 89.19 176 LEU A CA 1
ATOM 1394 C C . LEU A 1 176 ? 17.829 5.908 -5.520 1.00 89.19 176 LEU A C 1
ATOM 1396 O O . LEU A 1 176 ? 18.361 6.686 -4.702 1.00 89.19 176 LEU A O 1
#

Organism: Ancylostoma caninum (NCBI:txid29170)

Radius of gyration: 21.78 Å; chains: 1; bounding box: 73×36×41 Å